Protein AF-A0A7Y8HD41-F1 (afdb_monomer)

Mean predicted aligned error: 4.43 Å

Radius of gyration: 13.44 Å; Cα contacts (8 Å, |Δi|>4): 205; chains: 1; bounding box: 36×23×35 Å

Nearest PDB structures (foldseek):
  5jv5-assembly1_B  TM=4.507E-01  e=7.389E-02  Trypanosoma brucei brucei
  5k51-assembly2_D  TM=4.335E-01  e=1.326E-01  Trypanosoma brucei brucei
  5kam-assembly2_C  TM=3.863E-01  e=6.079E-02  Trypanosoma brucei brucei
  5k51-assembly2_C  TM=3.602E-01  e=8.980E-02  Trypanosoma brucei brucei
  5kap-assembly1_A-2  TM=3.806E-01  e=2.894E-01  Trypanosoma brucei brucei

Sequence (114 aa):
MSEEEKLAAQAIKKIRSWLEEETGGRGGRFTPRLSIKFCGGCNPLIERGEVAQRIREELPGPRWVPWEGEADLVLIVNGCPTACAERAEIQKKARISLVIRPGGVSGIEKAGDV

Structure (mmCIF, N/CA/C/O backbone):
data_AF-A0A7Y8HD41-F1
#
_entry.id   AF-A0A7Y8HD41-F1
#
loop_
_atom_site.group_PDB
_atom_site.id
_atom_site.type_symbol
_atom_site.label_atom_id
_atom_site.label_alt_id
_atom_site.label_comp_id
_atom_site.label_asym_id
_atom_site.label_entity_id
_atom_site.label_seq_id
_atom_site.pdbx_PDB_ins_code
_atom_site.Cartn_x
_atom_site.Cartn_y
_atom_site.Cartn_z
_atom_site.occupancy
_atom_site.B_iso_or_equiv
_atom_site.auth_seq_id
_atom_site.auth_comp_id
_atom_site.auth_asym_id
_atom_site.auth_atom_id
_atom_site.pdbx_PDB_model_num
ATOM 1 N N . MET A 1 1 ? 18.713 0.661 3.935 1.00 73.38 1 MET A N 1
ATOM 2 C CA . MET A 1 1 ? 17.259 0.655 3.701 1.00 73.38 1 MET A CA 1
ATOM 3 C C . MET A 1 1 ? 17.013 0.542 2.210 1.00 73.38 1 MET A C 1
ATOM 5 O O . MET A 1 1 ? 17.476 1.431 1.490 1.00 73.38 1 MET A O 1
ATOM 9 N N . SER A 1 2 ? 16.360 -0.531 1.767 1.00 93.19 2 SER A N 1
ATOM 10 C CA . SER A 1 2 ? 15.960 -0.726 0.367 1.00 93.19 2 SER A CA 1
ATOM 11 C C . SER A 1 2 ? 14.898 0.301 -0.052 1.00 93.19 2 SER A C 1
ATOM 13 O O . SER A 1 2 ? 14.400 1.081 0.770 1.00 93.19 2 SER A O 1
ATOM 15 N N . GLU A 1 3 ? 14.581 0.363 -1.344 1.00 94.00 3 GLU A N 1
ATOM 16 C CA . GLU A 1 3 ? 13.522 1.248 -1.832 1.00 94.00 3 GLU A CA 1
ATOM 17 C C . GLU A 1 3 ? 12.143 0.783 -1.343 1.00 94.00 3 GLU A C 1
ATOM 19 O O . GLU A 1 3 ? 11.350 1.601 -0.874 1.00 94.00 3 GLU A O 1
ATOM 24 N N . GLU A 1 4 ? 11.901 -0.526 -1.331 1.00 96.38 4 GLU A N 1
ATOM 25 C CA . GLU A 1 4 ? 10.690 -1.163 -0.815 1.00 96.38 4 GLU A CA 1
ATOM 26 C C . GLU A 1 4 ? 10.423 -0.766 0.640 1.00 96.38 4 GLU A C 1
ATOM 28 O O . GLU A 1 4 ? 9.299 -0.408 0.990 1.00 96.38 4 GLU A O 1
ATOM 33 N N . GLU A 1 5 ? 11.468 -0.744 1.473 1.00 96.00 5 GLU A N 1
ATOM 34 C CA . GLU A 1 5 ? 11.391 -0.321 2.877 1.00 96.00 5 GLU A CA 1
ATOM 35 C C . GLU A 1 5 ? 10.935 1.124 3.017 1.00 96.00 5 GLU A C 1
ATOM 37 O O . GLU A 1 5 ? 10.064 1.446 3.826 1.00 96.00 5 GLU A O 1
ATOM 42 N N . LYS A 1 6 ? 11.515 2.014 2.208 1.00 96.81 6 LYS A N 1
ATOM 43 C CA . LYS A 1 6 ? 11.183 3.440 2.231 1.00 96.81 6 LYS A CA 1
ATOM 44 C C . LYS A 1 6 ? 9.753 3.679 1.762 1.00 96.81 6 LYS A C 1
ATOM 46 O O . LYS A 1 6 ? 9.073 4.539 2.321 1.00 96.81 6 LYS A O 1
ATOM 51 N N . LEU A 1 7 ? 9.305 2.953 0.739 1.00 97.44 7 LEU A N 1
ATOM 52 C CA . LEU A 1 7 ? 7.950 3.062 0.203 1.00 97.44 7 LEU A CA 1
ATOM 53 C C . LEU A 1 7 ? 6.917 2.510 1.189 1.00 97.44 7 LEU A C 1
ATOM 55 O O . LEU A 1 7 ? 5.923 3.184 1.463 1.00 97.44 7 LEU A O 1
ATOM 59 N N . ALA A 1 8 ? 7.180 1.341 1.777 1.00 97.44 8 ALA A N 1
ATOM 60 C CA . ALA A 1 8 ? 6.328 0.756 2.806 1.00 97.44 8 ALA A CA 1
ATOM 61 C C . ALA A 1 8 ? 6.199 1.697 4.011 1.00 97.44 8 ALA A C 1
ATOM 63 O O . ALA A 1 8 ? 5.082 2.048 4.385 1.00 97.44 8 ALA A O 1
ATOM 64 N N . ALA A 1 9 ? 7.313 2.203 4.552 1.00 97.06 9 ALA A N 1
ATOM 65 C CA . ALA A 1 9 ? 7.302 3.116 5.696 1.00 97.06 9 ALA A CA 1
ATOM 66 C C . ALA A 1 9 ? 6.511 4.410 5.419 1.00 97.06 9 ALA A C 1
ATOM 68 O O . ALA A 1 9 ? 5.740 4.872 6.265 1.00 97.06 9 ALA A O 1
ATOM 69 N N . GLN A 1 10 ? 6.658 4.987 4.221 1.00 97.12 10 GLN A N 1
ATOM 70 C CA . GLN A 1 10 ? 5.886 6.164 3.809 1.00 97.12 10 GLN A CA 1
ATOM 71 C C . GLN A 1 10 ? 4.386 5.870 3.712 1.00 97.12 10 GLN A C 1
ATOM 73 O O . GLN A 1 10 ? 3.575 6.671 4.185 1.00 97.12 10 GLN A O 1
ATOM 78 N N . ALA A 1 11 ? 4.011 4.730 3.127 1.00 97.25 11 ALA A N 1
ATOM 79 C CA . ALA A 1 11 ? 2.619 4.311 3.022 1.00 97.25 11 ALA A CA 1
ATOM 80 C C . ALA A 1 11 ? 2.007 4.041 4.403 1.00 97.25 11 ALA A C 1
ATOM 82 O O . ALA A 1 11 ? 0.947 4.580 4.712 1.00 97.25 11 ALA A O 1
ATOM 83 N N . ILE A 1 12 ? 2.706 3.298 5.267 1.00 96.75 12 ILE A N 1
ATOM 84 C CA . ILE A 1 12 ? 2.290 2.998 6.645 1.00 96.75 12 ILE A CA 1
ATOM 85 C C . ILE A 1 12 ? 2.032 4.288 7.420 1.00 96.75 12 ILE A C 1
ATOM 87 O O . ILE A 1 12 ? 0.982 4.423 8.042 1.00 96.75 12 ILE A O 1
ATOM 91 N N . LYS A 1 13 ? 2.946 5.265 7.346 1.00 96.62 13 LYS A N 1
ATOM 92 C CA . LYS A 1 13 ? 2.783 6.557 8.027 1.00 96.62 13 LYS A CA 1
ATOM 93 C C . LYS A 1 13 ? 1.499 7.275 7.599 1.00 96.62 13 LYS A C 1
ATOM 95 O O . LYS A 1 13 ? 0.768 7.773 8.450 1.00 96.62 13 LYS A O 1
ATOM 100 N N .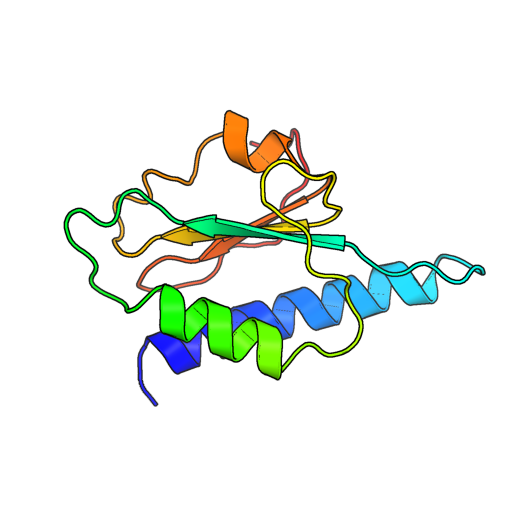 LYS A 1 14 ? 1.215 7.314 6.293 1.00 95.88 14 LYS A N 1
ATOM 101 C CA . LYS A 1 14 ? -0.001 7.945 5.751 1.00 95.88 14 LYS A CA 1
ATOM 102 C C . LYS A 1 14 ? -1.264 7.192 6.167 1.00 95.88 14 LYS A C 1
ATOM 104 O O . LYS A 1 14 ? -2.243 7.820 6.552 1.00 95.88 14 LYS A O 1
ATOM 109 N N . ILE A 1 15 ? -1.231 5.860 6.127 1.00 94.81 15 ILE A N 1
ATOM 110 C CA . ILE A 1 15 ? -2.377 5.027 6.500 1.00 94.81 15 ILE A CA 1
ATOM 111 C C . ILE A 1 15 ? -2.670 5.144 7.997 1.00 94.81 15 ILE A C 1
ATOM 113 O O . ILE A 1 15 ? -3.832 5.274 8.355 1.00 94.81 15 ILE A O 1
ATOM 117 N N . ARG A 1 16 ? -1.653 5.158 8.870 1.00 93.38 16 ARG A N 1
ATOM 118 C CA . ARG A 1 16 ? -1.844 5.354 10.319 1.00 93.38 16 ARG A CA 1
ATOM 119 C C . ARG A 1 16 ? -2.537 6.679 10.628 1.00 93.38 16 ARG A C 1
ATOM 121 O O . ARG A 1 16 ? -3.568 6.648 11.286 1.00 93.38 16 ARG A O 1
ATOM 128 N N . SER A 1 17 ? -2.056 7.782 10.045 1.00 92.44 17 SER A N 1
ATOM 129 C CA . SER A 1 17 ? -2.698 9.098 10.183 1.00 92.44 17 SER A CA 1
ATOM 130 C C . SER A 1 17 ? -4.183 9.037 9.817 1.00 92.44 17 SER A C 1
ATOM 132 O O . SER A 1 17 ? -5.034 9.451 10.594 1.00 92.44 17 SER A O 1
ATOM 134 N N . TRP A 1 18 ? -4.506 8.430 8.673 1.00 91.38 18 TRP A N 1
ATOM 135 C CA . TRP A 1 18 ? -5.893 8.281 8.240 1.00 91.38 18 TRP A CA 1
ATOM 136 C C . TRP A 1 18 ? -6.731 7.374 9.161 1.00 91.38 18 TRP A C 1
ATOM 138 O O . TRP A 1 18 ? -7.890 7.679 9.440 1.00 91.38 18 TRP A O 1
ATOM 148 N N . LEU A 1 19 ? -6.165 6.264 9.648 1.00 89.38 19 LEU A N 1
ATOM 149 C CA . LEU A 1 19 ? -6.840 5.371 10.594 1.00 89.38 19 LEU A CA 1
ATOM 150 C C . LEU A 1 19 ? -7.173 6.103 11.903 1.00 89.38 19 LEU A C 1
ATOM 152 O O . LEU A 1 19 ? -8.267 5.923 12.437 1.00 89.38 19 LEU A O 1
ATOM 156 N N . GLU A 1 20 ? -6.258 6.928 12.412 1.00 87.25 20 GLU A N 1
ATOM 157 C CA . GLU A 1 20 ? -6.465 7.745 13.615 1.00 87.25 20 GLU A CA 1
ATOM 158 C C . GLU A 1 20 ? -7.603 8.759 13.409 1.00 87.25 20 GLU A C 1
ATOM 160 O O . GLU A 1 20 ? -8.498 8.865 14.249 1.00 87.25 20 GLU A O 1
ATOM 165 N N . GLU A 1 21 ? -7.636 9.430 12.255 1.00 85.12 21 GLU A N 1
ATOM 166 C CA . GLU A 1 21 ? -8.697 10.380 11.895 1.00 85.12 21 GLU A CA 1
ATOM 167 C C . GLU A 1 21 ? -10.082 9.711 11.775 1.00 85.12 21 GLU A C 1
ATOM 169 O O . GLU A 1 21 ? -1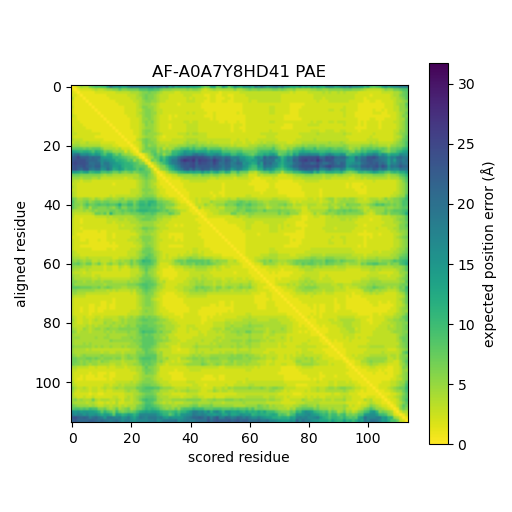1.078 10.239 12.273 1.00 85.12 21 GLU A O 1
ATOM 174 N N . GLU A 1 22 ? -10.172 8.524 11.165 1.00 80.50 22 GLU A N 1
ATOM 175 C CA . GLU A 1 22 ? -11.450 7.810 11.007 1.00 80.50 22 GLU A CA 1
ATOM 176 C C . GLU A 1 22 ? -11.944 7.162 12.310 1.00 80.50 22 GLU A C 1
ATOM 178 O O . GLU A 1 22 ? -13.156 7.076 12.536 1.00 80.50 22 GLU A O 1
ATOM 183 N N . THR A 1 23 ? -11.034 6.701 13.173 1.00 72.62 23 THR A N 1
ATOM 184 C CA . THR A 1 23 ? -11.392 6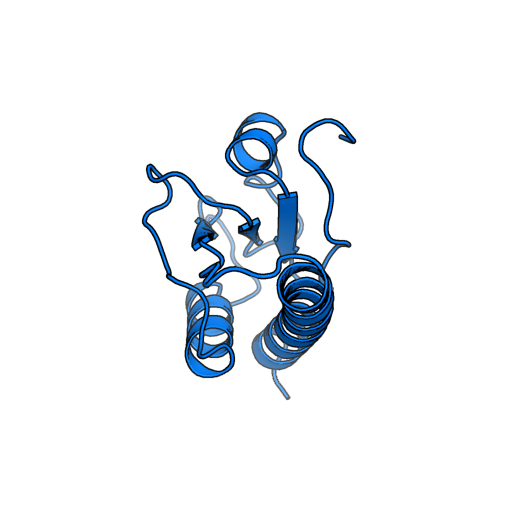.047 14.446 1.00 72.62 23 THR A CA 1
ATOM 185 C C . THR A 1 23 ? -11.734 7.045 15.551 1.00 72.62 23 THR A C 1
ATOM 187 O O . THR A 1 23 ? -12.612 6.756 16.363 1.00 72.62 23 THR A O 1
ATOM 190 N N . GLY A 1 24 ? -11.126 8.236 15.560 1.00 63.97 24 GLY A N 1
ATOM 191 C CA . GLY A 1 24 ? -11.438 9.301 16.521 1.00 63.97 24 GLY A CA 1
ATOM 192 C C . GLY A 1 24 ? -12.802 9.978 16.316 1.00 63.97 24 GLY A C 1
ATOM 193 O O . GLY A 1 24 ? -13.333 10.570 17.253 1.00 63.97 24 GLY A O 1
ATOM 194 N N . GLY A 1 25 ? -13.392 9.888 15.116 1.00 57.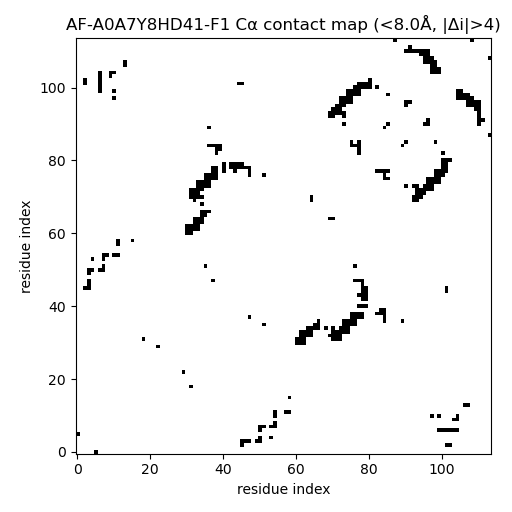12 25 GLY A N 1
ATOM 195 C CA . GLY A 1 25 ? -14.642 10.581 14.765 1.00 57.12 25 GLY A CA 1
ATOM 196 C C . GLY A 1 25 ? -15.925 9.740 14.814 1.00 57.12 25 GLY A C 1
ATOM 197 O O . GLY A 1 25 ? -17.021 10.301 14.823 1.00 57.12 25 GLY A O 1
ATOM 198 N N . ARG A 1 26 ? -15.838 8.402 14.834 1.00 56.16 26 ARG A N 1
ATOM 199 C CA . ARG A 1 26 ? -17.009 7.505 14.803 1.00 56.16 26 ARG A CA 1
ATOM 200 C C . ARG A 1 26 ? -17.126 6.734 16.116 1.00 56.16 26 ARG A C 1
ATOM 202 O O . ARG A 1 26 ? -16.388 5.787 16.344 1.00 56.16 26 ARG A O 1
ATOM 209 N N . GLY A 1 27 ? -18.107 7.088 16.949 1.00 52.22 27 GLY A N 1
ATOM 210 C CA . GLY A 1 27 ? -18.418 6.441 18.238 1.00 52.22 27 GLY A CA 1
ATOM 211 C C . GLY A 1 27 ? -18.937 4.992 18.167 1.00 52.22 27 GLY A C 1
ATOM 212 O O . GLY A 1 27 ? -19.713 4.579 19.023 1.00 52.22 27 GLY A O 1
ATOM 213 N N . GLY A 1 28 ? -18.542 4.212 17.157 1.00 56.53 28 GLY A N 1
ATOM 214 C CA . GLY A 1 28 ? -18.871 2.794 17.004 1.00 56.53 28 GLY A CA 1
ATOM 215 C C . GLY A 1 28 ? -17.644 1.982 16.584 1.00 56.53 28 GLY A C 1
ATOM 216 O O . GLY A 1 28 ? -16.692 2.534 16.042 1.00 56.53 28 GLY A O 1
ATOM 217 N N . ARG A 1 29 ? -17.662 0.658 16.817 1.00 61.88 29 ARG A N 1
ATOM 218 C CA . ARG A 1 29 ? -16.626 -0.288 16.349 1.00 61.88 29 ARG A CA 1
ATOM 219 C C . ARG A 1 29 ? -16.575 -0.307 14.812 1.00 61.88 29 ARG A C 1
ATOM 221 O O . ARG A 1 29 ? -17.162 -1.177 14.176 1.00 61.88 29 ARG A O 1
ATOM 228 N N . PHE A 1 30 ? -15.899 0.664 14.213 1.00 75.69 30 PHE A N 1
ATOM 229 C CA . PHE A 1 30 ? -15.578 0.680 12.794 1.00 75.69 30 PHE A CA 1
ATOM 230 C C . PHE A 1 30 ? -14.226 -0.007 12.597 1.00 75.69 30 PHE A C 1
ATOM 232 O O . PHE A 1 30 ? -13.226 0.411 13.176 1.00 75.69 30 PHE A O 1
ATOM 239 N N . THR A 1 31 ? -14.196 -1.075 11.801 1.00 87.75 31 THR A N 1
ATOM 240 C CA . THR A 1 31 ? -12.953 -1.729 11.378 1.00 87.75 31 THR A CA 1
ATOM 241 C C . THR A 1 31 ? -12.698 -1.358 9.919 1.00 87.75 31 THR A C 1
ATOM 243 O O . THR A 1 31 ? -13.396 -1.886 9.050 1.00 87.75 31 THR A O 1
ATOM 246 N N . PRO A 1 32 ? -11.733 -0.466 9.633 1.00 92.12 32 PRO A N 1
ATOM 247 C CA . PRO A 1 32 ? -11.446 -0.026 8.271 1.00 92.12 32 PRO A CA 1
ATOM 248 C C . PRO A 1 32 ? -11.080 -1.201 7.362 1.00 92.12 32 PRO A C 1
ATOM 250 O O . PRO A 1 32 ? -10.299 -2.070 7.755 1.00 92.12 32 PRO A O 1
ATOM 253 N N . ARG A 1 33 ? -11.641 -1.244 6.151 1.00 95.19 33 ARG A N 1
ATOM 254 C CA . ARG A 1 33 ? -11.383 -2.290 5.152 1.00 95.19 33 ARG A CA 1
ATOM 255 C C . ARG A 1 33 ? -10.369 -1.802 4.127 1.00 95.19 33 ARG A C 1
ATOM 257 O O . ARG A 1 33 ? -10.575 -0.764 3.500 1.00 95.19 33 ARG A O 1
ATOM 264 N N . LEU A 1 34 ? -9.298 -2.560 3.928 1.00 96.31 34 LEU A N 1
ATOM 265 C CA . LEU A 1 34 ? -8.220 -2.222 2.999 1.00 96.31 34 LEU A CA 1
ATOM 266 C C . LEU A 1 34 ? -8.115 -3.279 1.903 1.00 96.31 34 LEU A C 1
ATOM 268 O O . LEU A 1 34 ? -8.143 -4.477 2.185 1.00 96.31 34 LEU A O 1
ATOM 272 N N . SER A 1 35 ? -7.937 -2.843 0.660 1.00 96.75 35 SER A N 1
ATOM 273 C CA . SER A 1 35 ? -7.616 -3.718 -0.473 1.00 96.75 35 SER A CA 1
ATOM 274 C C . SER A 1 35 ? -6.300 -3.302 -1.125 1.00 96.75 35 SER A C 1
ATOM 276 O O . SER A 1 35 ? -5.819 -2.185 -0.938 1.00 96.75 35 SER A O 1
ATOM 278 N N . ILE A 1 36 ? -5.695 -4.214 -1.888 1.00 96.81 36 ILE A N 1
ATOM 279 C CA . ILE A 1 36 ? -4.481 -3.935 -2.661 1.00 96.81 36 ILE A CA 1
ATOM 280 C C . ILE A 1 36 ? -4.728 -4.298 -4.117 1.00 96.81 36 ILE A C 1
ATOM 282 O O . ILE A 1 36 ? -5.193 -5.399 -4.417 1.00 96.81 36 ILE A O 1
ATOM 286 N N . LYS A 1 37 ? -4.337 -3.400 -5.019 1.00 96.38 37 LYS A N 1
ATOM 287 C CA . LYS A 1 37 ? -4.249 -3.654 -6.449 1.00 96.38 37 LYS A CA 1
ATOM 288 C C . LYS A 1 37 ? -2.808 -3.512 -6.920 1.00 96.38 37 LYS A C 1
ATOM 290 O O . LYS A 1 37 ? -2.185 -2.470 -6.746 1.00 96.38 37 LYS A O 1
ATOM 295 N N . PHE A 1 38 ? -2.295 -4.552 -7.568 1.00 96.31 38 PHE A N 1
ATOM 296 C CA . PHE A 1 38 ? -0.997 -4.516 -8.236 1.00 96.31 38 PHE A CA 1
ATOM 297 C C . PHE A 1 38 ? -1.139 -4.157 -9.715 1.00 96.31 38 PHE A C 1
ATOM 299 O O . PHE A 1 38 ? -2.147 -4.473 -10.352 1.00 96.31 38 PHE A O 1
ATOM 306 N N . CYS A 1 39 ? -0.094 -3.545 -10.275 1.00 92.38 39 CYS A N 1
ATOM 307 C CA . CYS A 1 39 ? 0.033 -3.385 -11.723 1.00 92.38 39 CYS A CA 1
ATOM 308 C C . CYS A 1 39 ? 0.339 -4.710 -12.453 1.00 92.38 39 CYS A C 1
ATOM 310 O O . CYS A 1 39 ? 0.525 -5.752 -11.826 1.00 92.38 39 CYS A O 1
ATOM 312 N N . GLY A 1 40 ? 0.419 -4.681 -13.788 1.00 88.44 40 GLY A N 1
ATOM 313 C CA . GLY A 1 40 ? 0.689 -5.880 -14.598 1.00 88.44 40 GLY A CA 1
ATOM 314 C C . GLY A 1 40 ? 2.082 -6.492 -14.396 1.00 88.44 40 GLY A C 1
ATOM 315 O O . GLY A 1 40 ? 2.269 -7.672 -14.655 1.00 88.44 40 GLY A O 1
ATOM 316 N N . GLY A 1 41 ? 3.052 -5.726 -13.881 1.00 89.62 41 GLY A N 1
ATOM 317 C CA . GLY A 1 41 ? 4.375 -6.259 -13.534 1.00 89.62 41 GLY A CA 1
ATOM 318 C C . GLY A 1 41 ? 5.304 -6.528 -14.708 1.00 89.62 41 GLY A C 1
ATOM 319 O O . GLY A 1 41 ? 6.176 -7.373 -14.587 1.00 89.62 41 GLY A O 1
ATOM 320 N N . CYS A 1 42 ? 5.122 -5.834 -15.831 1.00 90.12 42 CYS A N 1
ATOM 321 C CA . CYS A 1 42 ? 5.910 -6.056 -17.042 1.00 90.12 42 CYS A CA 1
ATOM 322 C C . CYS A 1 42 ? 7.411 -5.754 -16.886 1.00 90.12 42 CYS A C 1
ATOM 324 O O . CYS A 1 42 ? 8.218 -6.418 -17.522 1.00 90.12 42 CYS A O 1
ATOM 326 N N . ASN A 1 43 ? 7.781 -4.756 -16.075 1.00 90.56 43 ASN A N 1
ATOM 327 C CA . ASN A 1 43 ? 9.176 -4.374 -15.832 1.00 90.56 43 ASN A CA 1
ATOM 328 C C . ASN A 1 43 ? 9.339 -3.713 -14.446 1.00 90.56 43 ASN A C 1
ATOM 330 O O . ASN A 1 43 ? 9.443 -2.486 -14.372 1.00 90.56 43 ASN A O 1
ATOM 334 N N . PRO A 1 44 ? 9.224 -4.468 -13.338 1.00 90.88 44 PRO A N 1
ATOM 335 C CA . PRO A 1 44 ? 9.262 -3.896 -11.997 1.00 90.88 44 PRO A CA 1
ATOM 336 C C . PRO A 1 44 ? 10.679 -3.424 -11.626 1.00 90.88 44 PRO A C 1
ATOM 338 O O . PRO A 1 44 ? 11.640 -4.170 -11.753 1.00 90.88 44 PRO A O 1
ATOM 341 N N . LEU A 1 45 ? 10.785 -2.184 -11.147 1.00 95.38 45 LEU A N 1
ATOM 342 C CA . LEU A 1 45 ? 11.963 -1.641 -10.463 1.00 95.38 45 LEU A CA 1
ATOM 343 C C . LEU A 1 45 ? 11.950 -1.935 -8.958 1.00 95.38 45 LEU A C 1
ATOM 345 O O . LEU A 1 45 ? 12.993 -1.855 -8.324 1.00 95.38 45 LEU A O 1
ATOM 349 N N . ILE A 1 46 ? 10.771 -2.235 -8.404 1.00 95.69 46 ILE A N 1
ATOM 350 C CA . ILE A 1 46 ? 10.582 -2.599 -6.997 1.00 95.69 46 ILE A CA 1
ATOM 351 C C . ILE A 1 46 ? 9.792 -3.899 -6.875 1.00 95.69 46 ILE A C 1
ATOM 353 O O . ILE A 1 46 ? 8.858 -4.155 -7.654 1.00 95.69 46 ILE A O 1
ATOM 357 N N . GLU A 1 47 ? 10.075 -4.661 -5.823 1.00 95.69 47 GLU A N 1
ATOM 358 C CA . GLU A 1 47 ? 9.294 -5.845 -5.473 1.00 95.69 47 GLU A CA 1
ATOM 359 C C . GLU A 1 47 ? 7.996 -5.463 -4.751 1.00 95.69 47 GLU A C 1
ATOM 361 O O . GLU A 1 47 ? 7.896 -5.328 -3.532 1.00 95.69 47 GLU A O 1
ATOM 366 N N . ARG A 1 48 ? 6.931 -5.287 -5.540 1.00 96.06 48 ARG A N 1
ATOM 367 C CA . ARG A 1 48 ? 5.598 -4.872 -5.060 1.00 96.06 48 ARG A CA 1
ATOM 368 C C . ARG A 1 48 ? 5.031 -5.791 -3.975 1.00 96.06 48 ARG A C 1
ATOM 370 O O . ARG A 1 48 ? 4.285 -5.327 -3.113 1.00 96.06 48 ARG A O 1
ATOM 377 N N . GLY A 1 49 ? 5.343 -7.087 -4.056 1.00 95.75 49 GLY A N 1
ATOM 378 C CA . GLY A 1 49 ? 4.930 -8.081 -3.068 1.00 95.75 49 GLY A CA 1
ATOM 379 C C . GLY A 1 49 ? 5.559 -7.815 -1.704 1.00 95.75 49 GLY A C 1
ATOM 380 O O . GLY A 1 49 ? 4.847 -7.832 -0.704 1.00 95.75 49 GLY A O 1
ATOM 381 N N . GLU A 1 50 ? 6.848 -7.468 -1.680 1.00 96.50 50 GLU A N 1
ATOM 382 C CA . GLU A 1 50 ? 7.571 -7.112 -0.458 1.00 96.50 50 GLU A CA 1
ATOM 383 C C . GLU A 1 50 ? 6.995 -5.840 0.176 1.00 96.50 50 GLU A C 1
ATOM 385 O O . GLU A 1 50 ? 6.704 -5.815 1.372 1.00 96.50 50 GLU A O 1
ATOM 390 N N . VAL A 1 51 ? 6.732 -4.807 -0.634 1.00 97.31 51 VAL A N 1
ATOM 391 C CA . VAL A 1 51 ? 6.077 -3.577 -0.158 1.00 97.31 51 VAL A CA 1
ATOM 392 C C . VAL A 1 51 ? 4.724 -3.893 0.483 1.00 97.31 51 VAL A C 1
ATOM 394 O O . VAL A 1 51 ? 4.436 -3.448 1.593 1.00 97.31 51 VAL A O 1
ATOM 397 N N . ALA A 1 52 ? 3.886 -4.682 -0.195 1.00 96.75 52 ALA A N 1
ATOM 398 C CA . ALA A 1 52 ? 2.566 -5.046 0.309 1.00 96.75 52 ALA A CA 1
ATOM 399 C C . ALA A 1 52 ? 2.627 -5.907 1.577 1.00 96.75 52 ALA A C 1
ATOM 401 O O . ALA A 1 52 ? 1.809 -5.717 2.478 1.00 96.75 52 ALA A O 1
ATOM 402 N N . GLN A 1 53 ? 3.576 -6.841 1.653 1.00 96.50 53 GLN A N 1
ATOM 403 C CA . GLN A 1 53 ? 3.785 -7.683 2.825 1.00 96.50 53 GLN A CA 1
ATOM 404 C C . GLN A 1 53 ? 4.134 -6.834 4.049 1.00 96.50 53 GLN A C 1
ATOM 406 O O . GLN A 1 53 ? 3.431 -6.915 5.055 1.00 96.50 53 GLN A O 1
ATOM 411 N N . ARG A 1 54 ? 5.136 -5.954 3.935 1.00 96.44 54 ARG A N 1
ATOM 412 C CA . ARG A 1 54 ? 5.563 -5.071 5.032 1.00 96.44 54 ARG A CA 1
ATOM 413 C C . ARG A 1 54 ? 4.421 -4.187 5.531 1.00 96.44 54 ARG A C 1
ATOM 415 O O . ARG A 1 54 ? 4.184 -4.085 6.730 1.00 96.44 54 ARG A O 1
ATOM 422 N N . ILE A 1 55 ? 3.645 -3.608 4.612 1.00 96.62 55 ILE A N 1
ATOM 423 C CA . ILE A 1 55 ? 2.468 -2.800 4.966 1.00 96.62 55 ILE A CA 1
ATOM 424 C C . ILE A 1 55 ? 1.443 -3.620 5.766 1.00 96.62 55 ILE A C 1
ATOM 426 O O . ILE A 1 55 ? 0.881 -3.108 6.731 1.00 96.62 55 ILE A O 1
ATOM 430 N N . ARG A 1 56 ? 1.185 -4.878 5.385 1.00 95.12 56 ARG A N 1
ATOM 431 C CA . ARG A 1 56 ? 0.245 -5.757 6.102 1.00 95.12 56 ARG A CA 1
ATOM 432 C C . ARG A 1 56 ? 0.740 -6.123 7.496 1.00 95.12 56 ARG A C 1
ATOM 434 O O . ARG A 1 56 ? -0.061 -6.136 8.425 1.00 95.12 56 ARG A O 1
ATOM 441 N N . GLU A 1 57 ? 2.027 -6.422 7.624 1.00 94.81 57 GLU A N 1
ATOM 442 C CA . GLU A 1 57 ? 2.655 -6.808 8.890 1.00 94.81 57 GLU A CA 1
ATOM 443 C C . GLU A 1 57 ? 2.687 -5.640 9.889 1.00 94.81 57 GLU A C 1
ATOM 445 O O . GLU A 1 57 ? 2.434 -5.831 11.077 1.00 94.81 57 GLU A O 1
ATOM 450 N N . GLU A 1 58 ? 2.920 -4.414 9.413 1.00 94.44 58 GLU A N 1
ATOM 451 C CA . GLU A 1 58 ? 3.059 -3.223 10.262 1.00 94.44 58 GLU A CA 1
ATOM 452 C C . GLU A 1 58 ? 1.755 -2.439 10.507 1.00 94.44 58 GLU A C 1
ATOM 454 O O . GLU A 1 58 ? 1.753 -1.444 11.248 1.00 94.44 58 GLU A O 1
ATOM 459 N N . LEU A 1 59 ? 0.638 -2.86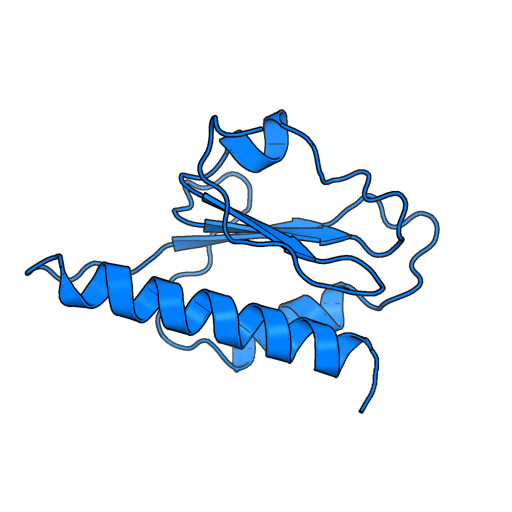4 9.911 1.00 91.50 59 LEU A N 1
ATOM 460 C CA . LEU A 1 59 ? -0.691 -2.278 10.117 1.00 91.50 59 LEU A CA 1
ATOM 461 C C . LEU A 1 59 ? -1.675 -3.302 10.707 1.00 91.50 59 LEU A C 1
ATOM 463 O O . LEU A 1 59 ? -2.605 -3.734 10.016 1.00 91.50 59 LEU A O 1
ATOM 467 N N . PRO A 1 60 ? -1.521 -3.677 11.991 1.00 82.12 60 PRO A N 1
ATOM 468 C CA . PRO A 1 60 ? -2.531 -4.457 12.691 1.00 82.12 60 PRO A CA 1
ATOM 469 C C . PRO A 1 60 ? -3.772 -3.591 12.956 1.00 82.12 60 PRO A C 1
ATOM 471 O O . PRO A 1 60 ? -3.659 -2.433 13.353 1.00 82.12 60 PRO A O 1
ATOM 474 N N . GLY A 1 61 ? -4.970 -4.137 12.733 1.00 85.38 61 GLY A N 1
ATOM 475 C CA . GLY A 1 61 ? -6.234 -3.430 12.982 1.00 85.38 61 GLY A CA 1
ATOM 476 C C . GLY A 1 61 ? -7.195 -3.416 11.792 1.00 85.38 61 GLY A C 1
ATOM 477 O O . GLY A 1 61 ? -8.299 -3.948 11.932 1.00 85.38 61 GLY A O 1
ATOM 478 N N . PRO A 1 62 ? -6.827 -2.839 10.631 1.00 91.25 62 PRO A N 1
ATOM 479 C CA . PRO A 1 62 ? -7.682 -2.874 9.452 1.00 91.25 62 PRO A CA 1
ATOM 480 C C . PRO A 1 62 ? -7.930 -4.303 8.955 1.00 91.25 62 PRO A C 1
ATOM 482 O O . PRO A 1 62 ? -7.071 -5.184 9.029 1.00 91.25 62 PRO A O 1
ATOM 485 N N . ARG A 1 63 ? -9.116 -4.525 8.386 1.00 94.25 63 ARG A N 1
ATOM 486 C CA . ARG A 1 63 ? -9.477 -5.780 7.731 1.00 94.25 63 ARG A CA 1
ATOM 487 C C . ARG A 1 63 ? -9.012 -5.754 6.280 1.00 94.25 63 ARG A C 1
ATOM 489 O O . ARG A 1 63 ? -9.525 -4.983 5.475 1.00 94.25 63 ARG A O 1
ATOM 496 N N . TRP A 1 64 ? -8.106 -6.655 5.926 1.00 95.12 64 TRP A N 1
ATOM 497 C CA . TRP A 1 64 ? -7.716 -6.863 4.535 1.00 95.12 64 TRP A CA 1
ATOM 498 C C . TRP A 1 64 ? -8.806 -7.625 3.778 1.00 95.12 64 TRP A C 1
ATOM 500 O O . TRP A 1 64 ? -9.240 -8.695 4.208 1.00 95.12 64 TRP A O 1
ATOM 510 N N . VAL A 1 65 ? -9.257 -7.062 2.660 1.00 95.75 65 VAL A N 1
ATOM 511 C CA . VAL A 1 65 ? -10.275 -7.651 1.784 1.00 95.75 65 VAL A CA 1
ATOM 512 C C . VAL A 1 65 ? -9.710 -7.886 0.378 1.00 95.75 65 VAL A C 1
ATOM 514 O O . VAL A 1 65 ? -8.775 -7.188 -0.034 1.00 95.75 65 VAL A O 1
ATOM 517 N N . PRO A 1 66 ? -10.246 -8.868 -0.372 1.00 94.31 66 PRO A N 1
ATOM 518 C CA . PRO A 1 66 ? -9.931 -9.029 -1.788 1.00 94.31 66 PRO A CA 1
ATOM 519 C C . PRO A 1 66 ? -10.243 -7.757 -2.580 1.00 94.31 66 PRO A C 1
ATOM 521 O O . PRO A 1 66 ? -11.092 -6.965 -2.178 1.00 94.31 66 PRO A O 1
ATOM 524 N N . TRP A 1 67 ? -9.586 -7.585 -3.725 1.00 90.38 67 TRP A N 1
ATOM 525 C CA . TRP A 1 67 ? -9.788 -6.435 -4.614 1.00 90.38 67 TRP A CA 1
ATOM 526 C C . TRP A 1 67 ? -11.240 -6.300 -5.108 1.00 90.38 67 TRP A C 1
ATOM 528 O O . TRP A 1 67 ? -11.746 -5.197 -5.290 1.00 90.38 67 TRP A O 1
ATOM 538 N N . GLU A 1 68 ? -11.924 -7.424 -5.288 1.00 89.69 68 GLU A N 1
ATOM 539 C CA . GLU A 1 68 ? -13.333 -7.494 -5.671 1.00 89.69 68 GLU A CA 1
ATOM 540 C C . GLU A 1 68 ? -14.290 -7.145 -4.521 1.00 89.69 68 GLU A C 1
ATOM 542 O O . GLU A 1 68 ? -15.477 -6.921 -4.757 1.00 89.69 68 GLU A O 1
ATOM 547 N N . GLY A 1 69 ? -13.789 -7.113 -3.285 1.00 89.81 69 GLY A N 1
ATOM 548 C CA . GLY A 1 69 ? -14.554 -6.735 -2.107 1.00 89.81 69 GLY A CA 1
ATOM 549 C C . GLY A 1 69 ? -14.687 -5.222 -1.950 1.00 89.81 69 GLY A C 1
ATOM 550 O O . GLY A 1 69 ? -13.930 -4.433 -2.509 1.00 89.81 69 GLY A O 1
ATOM 551 N N . GLU A 1 70 ? -15.645 -4.812 -1.127 1.00 91.19 70 GLU A N 1
ATOM 552 C CA . GLU A 1 70 ? -15.798 -3.411 -0.747 1.00 91.19 70 GLU A CA 1
ATOM 553 C C . GLU A 1 70 ? -14.701 -2.992 0.240 1.00 91.19 70 GLU A C 1
ATOM 555 O O . GLU A 1 70 ? -14.624 -3.509 1.361 1.00 91.19 70 GLU A O 1
ATOM 560 N N . ALA A 1 71 ? -13.878 -2.029 -0.169 1.00 94.31 71 ALA A N 1
ATOM 561 C CA . ALA A 1 71 ? -12.818 -1.454 0.647 1.00 94.31 71 ALA A CA 1
ATOM 562 C C . ALA A 1 71 ? -13.075 0.031 0.923 1.00 94.31 71 ALA A C 1
ATOM 564 O O . ALA A 1 71 ? -13.602 0.760 0.084 1.00 94.31 71 ALA A O 1
ATOM 565 N N . ASP A 1 72 ? -12.656 0.489 2.098 1.00 94.81 72 ASP A N 1
ATOM 566 C CA . ASP A 1 72 ? -12.651 1.908 2.438 1.00 94.81 72 ASP A CA 1
ATOM 567 C C . ASP A 1 72 ? -11.431 2.593 1.810 1.00 94.81 72 ASP A C 1
ATOM 569 O O . ASP A 1 72 ? -11.574 3.675 1.247 1.00 94.81 72 ASP A O 1
ATOM 573 N N . LEU A 1 73 ? -10.272 1.918 1.822 1.00 95.12 73 LEU A N 1
ATOM 574 C CA . LEU A 1 73 ? -9.031 2.359 1.182 1.00 95.12 73 LEU A CA 1
ATOM 575 C C . LEU A 1 73 ? -8.487 1.286 0.222 1.00 95.12 73 LEU A C 1
ATOM 577 O O . LEU A 1 73 ? -8.346 0.119 0.596 1.00 95.12 73 LEU A O 1
ATOM 581 N N . VAL A 1 74 ? -8.134 1.683 -1.004 1.00 96.50 74 VAL A N 1
ATOM 582 C CA . VAL A 1 74 ? -7.345 0.855 -1.937 1.00 96.50 74 VAL A CA 1
ATOM 583 C C . VAL A 1 74 ? -5.893 1.325 -1.982 1.00 96.50 74 VAL A C 1
ATOM 585 O O . VAL A 1 74 ? -5.616 2.501 -2.213 1.00 96.50 74 VAL A O 1
ATOM 588 N N . LEU A 1 75 ? -4.953 0.392 -1.830 1.00 97.19 75 LEU A N 1
ATOM 589 C CA . LEU A 1 75 ? -3.545 0.613 -2.146 1.00 97.19 75 LEU A CA 1
ATOM 590 C C . LEU A 1 75 ? -3.270 0.175 -3.582 1.00 97.19 75 LEU A C 1
ATOM 592 O O . LEU A 1 75 ? -3.440 -0.995 -3.922 1.00 97.19 75 LEU A O 1
ATOM 596 N N . ILE A 1 76 ? -2.799 1.093 -4.416 1.00 97.00 76 ILE A N 1
ATOM 597 C CA . ILE A 1 76 ? -2.414 0.818 -5.799 1.00 97.00 76 ILE A CA 1
ATOM 598 C C . ILE A 1 76 ? -0.891 0.739 -5.847 1.00 97.00 76 ILE A C 1
ATOM 600 O O . ILE A 1 76 ? -0.212 1.757 -5.752 1.00 97.00 76 ILE A O 1
ATOM 604 N N . VAL A 1 77 ? -0.342 -0.468 -5.977 1.00 97.12 77 VAL A N 1
ATOM 605 C CA . VAL A 1 77 ? 1.104 -0.713 -5.906 1.00 97.12 77 VAL A CA 1
ATOM 606 C C . VAL A 1 77 ? 1.662 -0.979 -7.301 1.00 97.12 77 VAL A C 1
ATOM 608 O O . VAL A 1 77 ? 1.474 -2.044 -7.904 1.00 97.12 77 VAL A O 1
ATOM 611 N N . ASN A 1 78 ? 2.371 0.016 -7.821 1.00 97.06 78 ASN A N 1
ATOM 612 C CA . ASN A 1 78 ? 3.020 -0.017 -9.119 1.00 97.06 78 ASN A CA 1
ATOM 613 C C . ASN A 1 78 ? 4.487 -0.408 -8.971 1.00 97.06 78 ASN A C 1
ATOM 615 O O . ASN A 1 78 ? 5.197 0.111 -8.121 1.00 97.06 78 ASN A O 1
ATOM 619 N N . GLY A 1 79 ? 4.942 -1.319 -9.828 1.00 96.06 79 GLY A N 1
ATOM 620 C CA . GLY A 1 79 ? 6.325 -1.796 -9.822 1.00 96.06 79 GLY A CA 1
ATOM 621 C C . GLY A 1 79 ? 7.262 -0.894 -10.612 1.00 96.06 79 GLY A C 1
ATOM 622 O O . GLY A 1 79 ? 8.462 -0.952 -10.414 1.00 96.06 79 GLY A O 1
ATOM 623 N N . CYS A 1 80 ? 6.733 -0.065 -11.512 1.00 95.00 80 CYS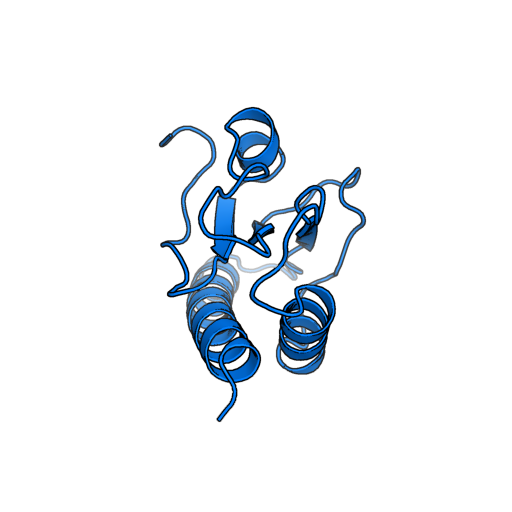 A N 1
ATOM 624 C CA . CYS A 1 80 ? 7.504 0.825 -12.372 1.00 95.00 80 CYS A CA 1
ATOM 625 C C . CYS A 1 80 ? 6.853 2.218 -12.442 1.00 95.00 80 CYS A C 1
ATOM 627 O O . CYS A 1 80 ? 5.654 2.337 -12.155 1.00 95.00 80 CYS A O 1
ATOM 629 N N . PRO A 1 81 ? 7.599 3.264 -12.849 1.00 92.56 81 PRO A N 1
ATOM 630 C CA . PRO A 1 81 ? 7.092 4.637 -12.901 1.00 92.56 81 PRO A CA 1
ATOM 631 C C . PRO A 1 81 ? 5.919 4.835 -13.868 1.00 92.56 81 PRO A C 1
ATOM 633 O O . PRO A 1 81 ? 5.135 5.756 -13.679 1.00 92.56 81 PRO A O 1
ATOM 636 N N . THR A 1 82 ? 5.754 3.950 -14.861 1.00 93.75 82 THR A N 1
ATOM 637 C CA . THR A 1 82 ? 4.615 3.949 -15.800 1.00 93.75 82 THR A CA 1
ATOM 638 C C . THR A 1 82 ? 3.260 3.880 -15.094 1.00 93.75 82 THR A C 1
ATOM 640 O O . THR A 1 82 ? 2.256 4.283 -15.667 1.00 93.75 82 THR A O 1
ATOM 643 N N . ALA A 1 83 ? 3.224 3.322 -13.879 1.00 91.38 83 ALA A N 1
ATOM 644 C CA . ALA A 1 83 ? 2.056 3.304 -13.008 1.00 91.38 83 ALA A CA 1
ATOM 645 C C . ALA A 1 83 ? 0.748 2.834 -13.680 1.00 91.38 83 ALA A C 1
ATOM 647 O O . ALA A 1 83 ? -0.315 3.406 -13.486 1.00 91.38 83 ALA A O 1
ATOM 648 N N . CYS A 1 84 ? 0.788 1.756 -14.470 1.00 91.25 84 CYS A N 1
ATOM 649 C CA . CYS A 1 84 ? -0.362 1.350 -15.288 1.00 91.25 84 CYS A CA 1
ATOM 650 C C . CYS A 1 84 ? -1.615 0.902 -14.504 1.00 91.25 84 CYS A C 1
ATOM 652 O O . CYS A 1 84 ? -2.664 0.709 -15.125 1.00 91.25 84 CYS A O 1
ATOM 654 N N . ALA A 1 85 ? -1.521 0.719 -13.180 1.00 91.12 85 ALA A N 1
ATOM 655 C CA . ALA A 1 85 ? -2.671 0.494 -12.298 1.00 91.12 85 ALA A CA 1
ATOM 656 C C . ALA A 1 85 ? -3.231 1.784 -11.671 1.00 91.12 85 ALA A C 1
ATOM 658 O O . ALA A 1 85 ? -4.277 1.737 -11.029 1.00 91.12 85 ALA A O 1
ATOM 659 N N . GLU A 1 86 ? -2.576 2.929 -11.853 1.00 91.62 86 GLU A N 1
ATOM 660 C CA . GLU A 1 86 ? -3.090 4.247 -11.478 1.00 91.62 86 GLU A CA 1
ATOM 661 C C . GLU A 1 86 ? -4.150 4.676 -12.501 1.00 91.62 86 GLU A C 1
ATOM 663 O O . GLU A 1 86 ? -3.888 5.389 -13.465 1.00 91.62 86 GLU A O 1
ATOM 668 N N . ARG A 1 87 ? -5.359 4.131 -12.345 1.00 90.94 87 ARG A N 1
ATOM 669 C CA . ARG A 1 87 ? -6.503 4.380 -13.229 1.00 90.94 87 ARG A CA 1
ATOM 670 C C . ARG A 1 87 ? -7.695 4.839 -12.413 1.00 90.94 87 ARG A C 1
ATOM 672 O O . ARG A 1 87 ? -7.966 4.267 -11.356 1.00 90.94 87 ARG A O 1
ATOM 679 N N . ALA A 1 88 ? -8.475 5.766 -12.963 1.00 88.81 88 ALA A N 1
ATOM 680 C CA . ALA A 1 88 ? -9.699 6.250 -12.329 1.00 88.81 88 ALA A CA 1
ATOM 681 C C . ALA A 1 88 ? -10.677 5.106 -11.993 1.00 88.81 88 ALA A C 1
ATOM 683 O O . ALA A 1 88 ? -11.305 5.116 -10.940 1.00 88.81 88 ALA A O 1
ATOM 684 N N . GLU A 1 89 ? -10.775 4.079 -12.846 1.00 90.00 89 GLU A N 1
ATOM 685 C CA . GLU A 1 89 ? -11.617 2.895 -12.601 1.00 90.00 89 GLU A CA 1
ATOM 686 C C . GLU A 1 89 ? -11.189 2.098 -11.354 1.00 90.00 89 GLU A C 1
ATOM 688 O O . GLU A 1 89 ? -12.030 1.516 -10.673 1.00 90.00 89 GLU A O 1
ATOM 693 N N . ILE A 1 90 ? -9.886 2.087 -11.047 1.00 90.31 90 ILE A N 1
ATOM 694 C CA . ILE A 1 90 ? -9.308 1.398 -9.892 1.00 90.31 90 ILE A CA 1
ATOM 695 C C . ILE A 1 90 ? -9.468 2.281 -8.651 1.00 90.31 90 ILE A C 1
ATOM 697 O O . ILE A 1 90 ? -9.921 1.814 -7.612 1.00 90.31 90 ILE A O 1
ATOM 701 N N . GLN A 1 91 ? -9.162 3.571 -8.752 1.00 88.94 91 GLN A N 1
ATOM 702 C CA . GLN A 1 91 ? -9.280 4.502 -7.625 1.00 88.94 91 GLN A CA 1
ATOM 703 C C . GLN A 1 91 ? -10.732 4.646 -7.140 1.00 88.94 91 GLN A C 1
ATOM 705 O O . GLN A 1 91 ? -10.974 4.717 -5.939 1.00 88.94 91 GLN A O 1
ATOM 710 N N . LYS A 1 92 ? -11.714 4.583 -8.051 1.00 89.12 92 LYS A N 1
ATOM 711 C CA . LYS A 1 92 ? -13.154 4.655 -7.734 1.00 89.12 92 LYS A CA 1
ATOM 712 C C . LYS A 1 92 ? -13.736 3.379 -7.106 1.00 89.12 92 LYS A C 1
ATOM 714 O O . LYS A 1 92 ? -14.924 3.354 -6.796 1.00 89.12 92 LYS A O 1
ATOM 719 N N . LYS A 1 93 ? -12.945 2.312 -6.917 1.00 88.94 93 LYS A N 1
ATOM 720 C CA . LYS A 1 93 ? -13.403 1.066 -6.263 1.00 88.94 93 LYS A CA 1
ATOM 721 C C . LYS A 1 93 ? -13.481 1.155 -4.743 1.00 88.94 93 LYS A C 1
ATOM 723 O O . LYS A 1 93 ? -14.148 0.325 -4.132 1.00 88.94 93 LYS A O 1
ATOM 728 N N . ALA A 1 94 ? -12.809 2.130 -4.148 1.00 90.94 94 ALA A N 1
ATOM 729 C CA . ALA A 1 94 ? -12.851 2.394 -2.719 1.00 90.94 94 ALA A CA 1
ATOM 730 C C . ALA A 1 94 ? -13.247 3.852 -2.474 1.00 90.94 94 ALA A C 1
ATOM 732 O O . ALA A 1 94 ? -13.262 4.663 -3.397 1.00 90.94 94 ALA A O 1
ATOM 733 N N . ARG A 1 95 ? -13.559 4.202 -1.222 1.00 89.94 95 ARG A N 1
ATOM 734 C CA . ARG A 1 95 ? -13.854 5.595 -0.846 1.00 89.94 95 ARG A CA 1
ATOM 735 C C . ARG A 1 95 ? -12.634 6.493 -1.058 1.00 89.94 95 ARG A C 1
ATOM 737 O O . ARG A 1 95 ? -12.793 7.649 -1.453 1.00 89.94 95 ARG A O 1
ATOM 744 N N . ILE A 1 96 ? -11.443 5.963 -0.787 1.00 94.06 96 ILE A N 1
ATOM 745 C CA . ILE A 1 96 ? -10.165 6.645 -0.988 1.00 94.06 96 ILE A CA 1
ATOM 746 C C . ILE A 1 96 ? -9.111 5.701 -1.579 1.00 94.06 96 ILE A C 1
ATOM 748 O O . ILE A 1 96 ? -9.188 4.480 -1.423 1.00 94.06 96 ILE A O 1
ATOM 752 N N . SER A 1 97 ? -8.087 6.268 -2.207 1.00 95.62 97 SER A N 1
ATOM 753 C CA . SER A 1 97 ? -6.961 5.532 -2.778 1.00 95.62 97 SER A CA 1
ATOM 754 C C . SER A 1 97 ? -5.612 6.101 -2.353 1.00 95.62 97 SER A C 1
ATOM 756 O O . SER A 1 97 ? -5.466 7.307 -2.170 1.00 95.62 97 SER A O 1
ATOM 758 N N . LEU A 1 98 ? -4.617 5.222 -2.243 1.00 96.56 98 LEU A N 1
ATOM 759 C CA . LEU A 1 98 ? -3.211 5.560 -2.033 1.00 96.56 98 LEU A CA 1
ATOM 760 C C . LEU A 1 98 ? -2.368 4.877 -3.112 1.00 96.56 98 LEU A C 1
ATOM 762 O O . LEU A 1 98 ? -2.418 3.654 -3.257 1.00 96.56 98 LEU A O 1
ATOM 766 N N . VAL A 1 99 ? -1.570 5.644 -3.849 1.00 97.00 99 VAL A N 1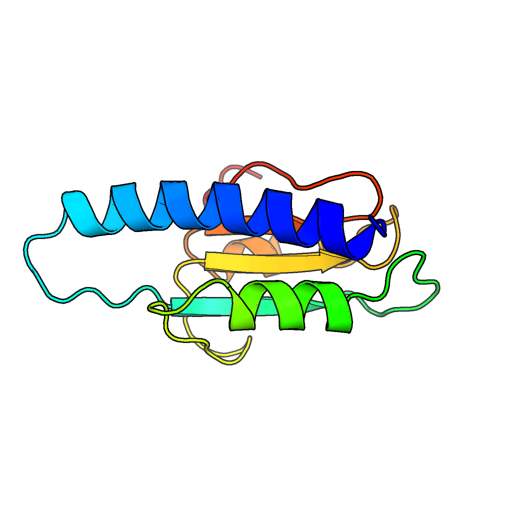
ATOM 767 C CA . VAL A 1 99 ? -0.725 5.138 -4.933 1.00 97.00 99 VAL A CA 1
ATOM 768 C C . VAL A 1 99 ? 0.721 5.022 -4.464 1.00 97.00 99 VAL A C 1
ATOM 770 O O . VAL A 1 99 ? 1.306 5.965 -3.931 1.00 97.00 99 VAL A O 1
ATOM 773 N N . ILE A 1 100 ? 1.314 3.856 -4.700 1.00 97.62 100 ILE A N 1
ATOM 774 C CA . ILE A 1 100 ? 2.725 3.557 -4.463 1.00 97.62 100 ILE A CA 1
ATOM 775 C C . ILE A 1 100 ? 3.382 3.291 -5.815 1.00 97.62 100 ILE A C 1
ATOM 777 O O . ILE A 1 100 ? 2.866 2.518 -6.625 1.00 97.62 100 ILE A O 1
ATOM 781 N N . ARG A 1 101 ? 4.523 3.928 -6.061 1.00 96.00 101 ARG A N 1
ATOM 782 C CA . ARG A 1 101 ? 5.341 3.768 -7.269 1.00 96.00 101 ARG A CA 1
ATOM 783 C C . ARG A 1 101 ? 6.822 3.890 -6.904 1.00 96.00 101 ARG A C 1
ATOM 785 O O . ARG A 1 101 ? 7.126 4.451 -5.849 1.00 96.00 101 ARG A O 1
ATOM 792 N N . PRO A 1 102 ? 7.749 3.422 -7.755 1.00 94.69 102 PRO A N 1
ATOM 793 C CA . PRO A 1 102 ? 9.160 3.727 -7.559 1.00 94.69 102 PRO A CA 1
ATOM 794 C C . PRO A 1 102 ? 9.361 5.237 -7.437 1.00 94.69 102 PRO A C 1
ATOM 796 O O . PRO A 1 102 ? 8.740 6.018 -8.165 1.00 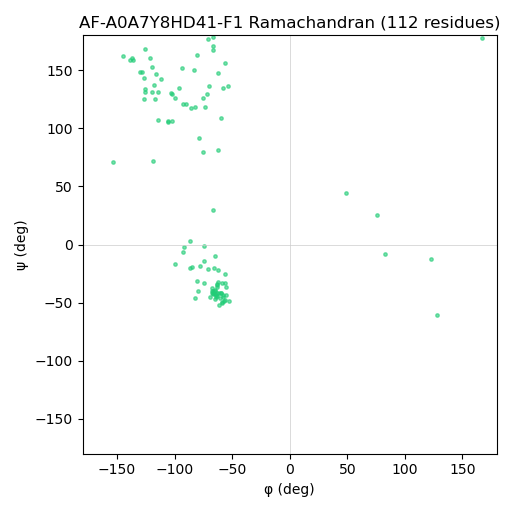94.69 102 PRO A O 1
ATOM 799 N N . GLY A 1 103 ? 10.179 5.642 -6.475 1.00 93.75 103 GLY A N 1
ATOM 800 C CA . GLY A 1 103 ? 10.420 7.046 -6.153 1.00 93.75 103 GLY A CA 1
ATOM 801 C C . GLY A 1 103 ? 9.396 7.728 -5.234 1.00 93.75 103 GLY A C 1
ATOM 802 O O . GLY A 1 103 ? 9.686 8.836 -4.784 1.00 93.75 103 GLY A O 1
ATOM 803 N N . GLY A 1 104 ? 8.245 7.126 -4.884 1.00 95.06 104 GLY A N 1
ATOM 804 C CA . GLY A 1 104 ? 7.395 7.713 -3.836 1.00 95.06 104 GLY A CA 1
ATOM 805 C C . GLY A 1 104 ? 5.968 7.184 -3.660 1.00 95.06 104 GLY A C 1
ATOM 806 O O . GLY A 1 104 ? 5.470 6.333 -4.397 1.00 95.06 104 GLY A O 1
ATOM 807 N N . VAL A 1 105 ? 5.291 7.752 -2.656 1.00 96.81 105 VAL A N 1
ATOM 808 C CA . VAL A 1 105 ? 3.898 7.455 -2.283 1.00 96.81 105 VAL A CA 1
ATOM 809 C C . VAL A 1 105 ? 3.044 8.724 -2.394 1.00 96.81 105 VAL A C 1
ATOM 811 O O . VAL A 1 105 ? 3.424 9.771 -1.863 1.00 96.81 105 VAL A O 1
ATOM 814 N N . SER A 1 106 ? 1.887 8.639 -3.055 1.00 94.06 106 SER A N 1
ATOM 815 C CA . SER A 1 106 ? 0.956 9.762 -3.249 1.00 94.06 106 SER A CA 1
ATOM 816 C C . SER A 1 106 ? 0.305 10.239 -1.940 1.00 94.06 106 SER A C 1
ATOM 818 O O . SER A 1 106 ? 0.550 9.715 -0.848 1.00 94.06 106 SER A O 1
ATOM 820 N N . GLY A 1 107 ? -0.528 11.279 -2.021 1.00 92.38 107 GLY A N 1
ATOM 821 C CA . GLY A 1 107 ? -1.528 11.558 -0.987 1.00 92.38 107 GLY A CA 1
ATOM 822 C C . GLY A 1 107 ? -2.612 10.475 -0.941 1.00 92.38 107 GLY A C 1
ATOM 823 O O . GLY A 1 107 ? -2.705 9.649 -1.849 1.00 92.38 107 GLY A O 1
ATOM 824 N N . ILE A 1 108 ? -3.415 10.481 0.124 1.00 92.06 108 ILE A N 1
ATOM 825 C CA . ILE A 1 108 ? -4.679 9.741 0.149 1.00 92.06 108 ILE A CA 1
ATOM 826 C C . ILE A 1 108 ? -5.714 10.615 -0.559 1.00 92.06 108 ILE A C 1
ATOM 828 O O . ILE A 1 108 ? -5.989 11.725 -0.107 1.00 92.06 108 ILE A O 1
ATOM 832 N N . GLU A 1 109 ? -6.262 10.121 -1.661 1.00 90.81 109 GLU A N 1
ATOM 833 C CA . GLU A 1 109 ? -7.188 10.858 -2.530 1.00 90.81 109 GLU A CA 1
ATOM 834 C C . GLU A 1 109 ? -8.581 10.238 -2.448 1.00 90.81 109 GLU A C 1
ATOM 836 O O . GLU A 1 109 ? -8.697 9.016 -2.338 1.00 90.81 109 GLU A O 1
ATOM 841 N N . LYS A 1 110 ? -9.648 11.047 -2.476 1.00 85.81 110 LYS A N 1
ATOM 842 C CA . LYS A 1 110 ? -11.020 10.522 -2.462 1.00 85.81 110 LYS A CA 1
ATOM 843 C C . LYS A 1 110 ? -11.451 10.135 -3.871 1.00 85.81 110 LYS A C 1
ATOM 845 O O . LYS A 1 110 ? -11.048 10.746 -4.859 1.00 85.81 110 LYS A O 1
ATOM 850 N N . ALA A 1 111 ? -12.323 9.135 -3.961 1.00 73.94 111 ALA A N 1
ATOM 851 C CA . ALA A 1 111 ? -12.948 8.773 -5.224 1.00 73.94 111 ALA A CA 1
ATOM 852 C C . ALA A 1 111 ? -13.740 9.969 -5.787 1.00 73.94 111 ALA A C 1
ATOM 854 O O . ALA A 1 111 ? -14.786 10.328 -5.250 1.00 73.94 111 ALA A O 1
ATOM 855 N N . GLY A 1 112 ? -13.234 10.569 -6.869 1.00 59.91 112 GLY A N 1
ATOM 856 C CA . GLY A 1 112 ? -13.852 11.718 -7.544 1.00 59.91 112 GLY A CA 1
ATOM 857 C C . GLY A 1 112 ? -12.972 12.965 -7.662 1.00 59.91 112 GLY A C 1
ATOM 858 O O . GLY A 1 112 ? -13.322 13.837 -8.448 1.00 59.91 112 GLY A O 1
ATOM 859 N N . ASP A 1 113 ? -11.840 13.025 -6.954 1.00 58.09 113 ASP A N 1
ATOM 860 C CA . ASP A 1 113 ? -10.886 14.149 -7.028 1.00 58.09 113 ASP A CA 1
ATOM 861 C C . ASP A 1 113 ? -9.837 13.991 -8.162 1.00 58.09 113 ASP A C 1
ATOM 863 O O . ASP A 1 113 ? -8.958 14.840 -8.306 1.00 58.09 113 ASP A O 1
ATOM 867 N N . VAL A 1 114 ? -9.944 12.917 -8.966 1.00 53.41 114 VAL A N 1
ATOM 868 C CA . VAL A 1 114 ? -9.074 12.562 -10.112 1.00 53.41 114 VAL A CA 1
ATOM 869 C C . VAL A 1 114 ? -9.828 12.631 -11.434 1.00 53.41 114 VAL A C 1
ATOM 871 O O . VAL A 1 114 ? -10.950 12.065 -11.505 1.00 53.41 114 VAL A O 1
#

pLDDT: mean 89.88, std 10.67, range [52.22, 97.62]

Solvent-accessible surface area (backbone atoms only — not comparable to full-atom values): 6426 Å² total; per-residue (Å²): 131,58,69,44,55,56,46,23,52,54,46,47,56,54,51,50,55,51,51,52,58,58,58,76,72,44,101,58,98,75,67,55,27,34,22,62,45,69,35,92,64,90,68,54,80,43,62,50,65,60,25,52,50,51,38,57,72,76,47,80,75,54,43,80,43,58,68,92,43,87,24,49,35,32,39,33,39,22,20,28,80,82,33,86,45,79,38,70,80,57,37,56,58,15,60,22,26,34,45,36,34,62,99,44,60,60,66,82,42,53,51,78,84,117

Secondary structure (DSSP, 8-state):
--HHHHHHHHHHHHHHHHHHHHHHH-SS----EEEEEE---SS-SS-HHHHHHHHHHH--SSEE--TTS-EEEEEEE-SSTT-TT--HHHHTTEEEEEEEETTEEEEEEETT--

Foldseek 3Di:
DDQLVVALVQVLVQVVVVVCVVVVPDPDPDAFEEEEDEDPPPDAPDDQVSSVVSNVVSDPGHHYDYLPDAGQEYEYEYRAPVSRSPDLVSQLSHQWY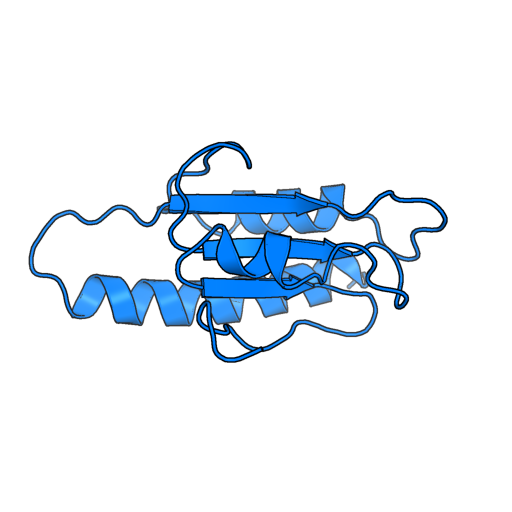WYTHRPYIDHTGGNPPD